Protein AF-A0A7X9ZFW7-F1 (afdb_monomer_lite)

Secondary structure (DSSP, 8-state):
--EEEETTTEEEE--SSHHHHHHHHHHHHHHHHHHHHHHHTT-TTTS----HHHHHHH---TTTHHHHHHHHHTTT-HHHHHHHTTS----

Sequence (91 aa):
ARAIAMRGNGAVVAAESLMHATVLTWYLEDAARIEWQLRAAGLADGGPVLSPKEAAARAVGTGRIYERMWEFLTAGDPEGALADLSQPRAQ

Structure (mmCIF, N/CA/C/O backbone):
data_AF-A0A7X9ZFW7-F1
#
_entry.id   AF-A0A7X9ZFW7-F1
#
loop_
_atom_site.group_PDB
_atom_site.id
_atom_site.type_symbol
_atom_site.label_atom_id
_atom_site.label_alt_id
_atom_site.label_comp_id
_atom_site.label_asym_id
_atom_site.label_entity_id
_atom_site.label_seq_id
_atom_site.pdbx_PDB_ins_code
_atom_site.Cartn_x
_atom_site.Cartn_y
_atom_site.Cartn_z
_atom_site.occupancy
_atom_site.B_iso_or_equiv
_atom_site.auth_seq_id
_atom_site.auth_comp_id
_atom_site.auth_asym_id
_atom_site.auth_atom_id
_atom_site.pdbx_PDB_model_num
ATOM 1 N N . ALA A 1 1 ? 2.813 14.957 0.753 1.00 71.50 1 ALA A N 1
ATOM 2 C CA . ALA A 1 1 ? 1.977 13.747 0.912 1.00 71.50 1 ALA A CA 1
ATOM 3 C C . ALA A 1 1 ? 2.186 12.852 -0.308 1.00 71.50 1 ALA A C 1
ATOM 5 O O . ALA A 1 1 ? 2.403 13.407 -1.376 1.00 71.50 1 ALA A O 1
ATOM 6 N N . ARG A 1 2 ? 2.180 11.518 -0.156 1.00 87.62 2 ARG A N 1
ATOM 7 C CA . ARG A 1 2 ? 2.409 10.561 -1.266 1.00 87.62 2 ARG A CA 1
ATOM 8 C C . ARG A 1 2 ? 1.120 10.020 -1.901 1.00 87.62 2 ARG A C 1
ATOM 10 O O . ARG A 1 2 ? 1.175 9.429 -2.970 1.00 87.62 2 ARG A O 1
ATOM 17 N N . ALA A 1 3 ? -0.028 10.223 -1.256 1.00 95.19 3 ALA A N 1
ATOM 18 C CA . ALA A 1 3 ? -1.319 9.763 -1.748 1.00 95.19 3 ALA A CA 1
ATOM 19 C C . ALA A 1 3 ? -2.453 10.715 -1.346 1.00 95.19 3 ALA A C 1
ATOM 21 O O . ALA A 1 3 ? -2.341 11.427 -0.343 1.00 95.19 3 ALA A O 1
ATOM 22 N N . ILE A 1 4 ? -3.540 10.700 -2.117 1.00 96.44 4 ILE A N 1
ATOM 23 C CA . ILE A 1 4 ? -4.797 11.403 -1.842 1.00 96.44 4 ILE A CA 1
ATOM 24 C C . ILE A 1 4 ? -5.950 10.417 -2.042 1.00 96.44 4 ILE A C 1
ATOM 26 O O . ILE A 1 4 ? -6.092 9.849 -3.122 1.00 96.44 4 ILE A O 1
ATOM 30 N N . ALA A 1 5 ? -6.794 10.248 -1.021 1.00 94.75 5 ALA A N 1
ATOM 31 C CA . ALA A 1 5 ? -8.053 9.518 -1.145 1.00 94.75 5 ALA A CA 1
ATOM 32 C C . ALA A 1 5 ? -9.138 10.434 -1.737 1.00 94.75 5 ALA A C 1
ATOM 34 O O . ALA A 1 5 ? -9.440 11.504 -1.209 1.00 94.75 5 ALA A O 1
ATOM 35 N N . MET A 1 6 ? -9.729 10.005 -2.844 1.00 95.69 6 MET A N 1
ATOM 36 C CA . MET A 1 6 ? -10.790 10.684 -3.573 1.00 95.69 6 MET A CA 1
ATOM 37 C C . MET A 1 6 ? -12.142 10.088 -3.186 1.00 95.69 6 MET A C 1
ATOM 39 O O . MET A 1 6 ? -12.465 8.954 -3.547 1.00 95.69 6 MET A O 1
ATOM 43 N N . ARG A 1 7 ? -12.960 10.872 -2.476 1.00 95.00 7 ARG A N 1
ATOM 44 C CA . ARG A 1 7 ? -14.299 10.454 -2.042 1.00 95.00 7 ARG A CA 1
ATOM 45 C C . ARG A 1 7 ? -15.128 9.936 -3.223 1.00 95.00 7 ARG A C 1
ATOM 47 O O . ARG A 1 7 ? -15.345 10.671 -4.181 1.00 95.00 7 ARG A O 1
ATOM 54 N N . GLY A 1 8 ? -15.624 8.706 -3.100 1.00 93.12 8 GLY A N 1
ATOM 55 C CA . GLY A 1 8 ? -16.477 8.061 -4.103 1.00 93.12 8 GLY A CA 1
ATOM 56 C C . GLY A 1 8 ? -15.745 7.517 -5.332 1.00 93.12 8 GLY A C 1
ATOM 57 O O . GLY A 1 8 ? -16.414 6.988 -6.209 1.00 93.12 8 GLY A O 1
ATOM 58 N N . ASN A 1 9 ? -14.411 7.625 -5.394 1.00 93.69 9 ASN A N 1
ATOM 59 C CA . ASN A 1 9 ? -13.618 7.147 -6.528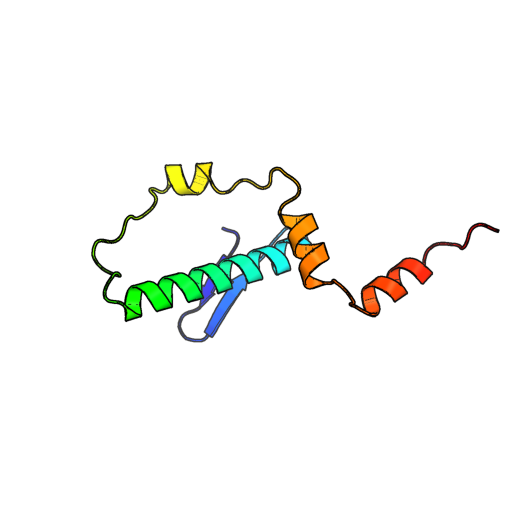 1.00 93.69 9 ASN A CA 1
ATOM 60 C C . ASN A 1 9 ? -12.580 6.103 -6.097 1.00 93.69 9 ASN A C 1
ATOM 62 O O . ASN A 1 9 ? -12.701 4.935 -6.437 1.00 93.69 9 ASN A O 1
ATOM 66 N N . GLY A 1 10 ? -11.555 6.511 -5.349 1.00 94.12 10 GLY A N 1
ATOM 67 C CA . GLY A 1 10 ? -10.397 5.664 -5.060 1.00 94.12 10 GLY A CA 1
ATOM 68 C C . GLY A 1 10 ? -9.250 6.483 -4.489 1.00 94.12 10 GLY A C 1
ATOM 69 O O . GLY A 1 10 ? -9.491 7.479 -3.812 1.00 94.12 10 GLY A O 1
ATOM 70 N N . ALA A 1 11 ? -8.008 6.107 -4.774 1.00 96.94 11 ALA A N 1
ATOM 71 C CA . ALA A 1 11 ? -6.835 6.866 -4.357 1.00 96.94 11 ALA A CA 1
ATOM 72 C C . ALA A 1 11 ? -5.932 7.213 -5.544 1.00 96.94 11 ALA A C 1
ATOM 74 O O . ALA A 1 11 ? -5.796 6.437 -6.485 1.00 96.94 11 ALA A O 1
ATOM 75 N N . VAL A 1 12 ? -5.291 8.378 -5.471 1.00 97.19 12 VAL A N 1
ATOM 76 C CA . VAL A 1 12 ? -4.194 8.768 -6.362 1.00 97.19 12 VAL A CA 1
ATOM 77 C C . VAL A 1 12 ? -2.906 8.706 -5.564 1.00 97.19 12 VAL A C 1
ATOM 79 O O . VAL A 1 12 ? -2.805 9.352 -4.520 1.00 97.19 12 VAL A O 1
ATOM 82 N N . VAL A 1 13 ? -1.927 7.950 -6.057 1.00 97.94 13 VAL A N 1
ATOM 83 C CA . VAL A 1 13 ? -0.612 7.775 -5.431 1.00 97.94 13 VAL A CA 1
ATOM 84 C C . VAL A 1 13 ? 0.462 8.297 -6.375 1.00 97.94 13 VAL A C 1
ATOM 86 O O . VAL A 1 13 ? 0.446 8.006 -7.568 1.00 97.94 13 VAL A O 1
ATOM 89 N N . ALA A 1 14 ? 1.390 9.082 -5.837 1.00 97.06 14 ALA A N 1
ATOM 90 C CA . ALA A 1 14 ? 2.498 9.661 -6.581 1.00 97.06 14 ALA A CA 1
ATOM 91 C C . ALA A 1 14 ? 3.818 9.438 -5.836 1.00 97.06 14 ALA A C 1
ATOM 93 O O . ALA A 1 14 ? 3.887 9.543 -4.607 1.00 97.06 14 ALA A O 1
ATOM 94 N N . ALA A 1 15 ? 4.868 9.153 -6.601 1.00 96.00 15 ALA A N 1
ATOM 95 C CA . ALA A 1 15 ? 6.218 8.939 -6.102 1.00 96.00 15 ALA A CA 1
ATOM 96 C C . ALA A 1 15 ? 7.260 9.309 -7.166 1.00 96.00 15 ALA A C 1
ATOM 98 O O . ALA A 1 15 ? 6.927 9.575 -8.319 1.00 96.00 15 ALA A O 1
ATOM 99 N N . GLU A 1 16 ? 8.526 9.299 -6.768 1.00 94.94 16 GLU A N 1
ATOM 100 C CA . GLU A 1 16 ? 9.694 9.582 -7.603 1.00 94.94 16 GLU A CA 1
ATOM 101 C C . GLU A 1 16 ? 9.916 8.578 -8.745 1.00 94.94 16 GLU A C 1
ATOM 103 O O . GLU A 1 16 ? 10.630 8.882 -9.698 1.00 94.94 16 GLU A O 1
ATOM 108 N N . SER A 1 17 ? 9.320 7.386 -8.669 1.00 95.50 17 SER A N 1
ATOM 109 C CA . SER A 1 17 ? 9.408 6.372 -9.717 1.00 95.50 17 SER A CA 1
ATOM 110 C C . SER A 1 17 ? 8.152 5.508 -9.784 1.00 95.50 17 SER A C 1
ATOM 112 O O . SER A 1 17 ? 7.401 5.404 -8.810 1.00 95.50 17 SER A O 1
ATOM 114 N N . LEU A 1 18 ? 7.955 4.845 -10.930 1.00 93.75 18 LEU A N 1
ATOM 115 C CA . LEU A 1 18 ? 6.861 3.892 -11.131 1.00 93.75 18 LEU A CA 1
ATOM 116 C C . LEU A 1 18 ? 6.879 2.791 -10.065 1.00 93.75 18 LEU A C 1
ATOM 118 O O . LEU A 1 18 ? 5.849 2.517 -9.463 1.00 93.75 18 LEU A O 1
ATOM 122 N N . MET A 1 19 ? 8.058 2.233 -9.774 1.00 94.94 19 MET A N 1
ATOM 123 C CA . MET A 1 19 ? 8.232 1.217 -8.735 1.00 94.94 19 MET A CA 1
ATOM 124 C C . MET A 1 19 ? 7.669 1.677 -7.388 1.00 94.94 19 MET A C 1
ATOM 126 O O . MET A 1 19 ? 6.840 0.990 -6.792 1.00 94.94 19 MET A O 1
ATOM 130 N N . HIS A 1 20 ? 8.074 2.861 -6.918 1.00 96.00 20 HIS A N 1
ATOM 131 C CA . HIS A 1 20 ? 7.586 3.386 -5.646 1.00 96.00 20 HIS A CA 1
ATOM 132 C C . HIS A 1 20 ? 6.086 3.676 -5.690 1.00 96.00 20 HIS A C 1
ATOM 134 O O . HIS A 1 20 ? 5.388 3.355 -4.731 1.00 96.00 20 HIS A O 1
ATOM 140 N N . ALA A 1 21 ? 5.574 4.245 -6.784 1.00 97.06 21 ALA A N 1
ATOM 141 C CA . ALA A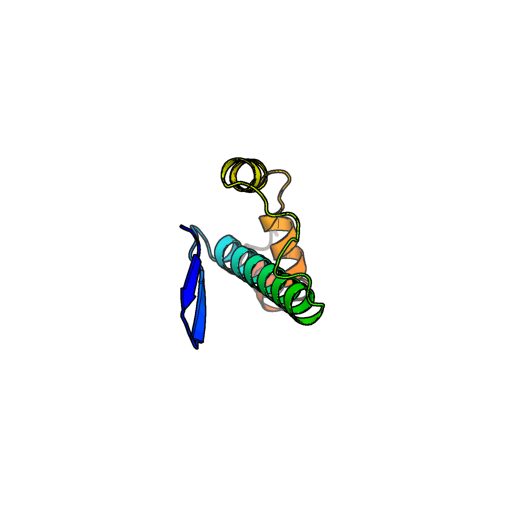 1 21 ? 4.151 4.542 -6.923 1.00 97.06 21 ALA A CA 1
ATOM 142 C C . ALA A 1 21 ? 3.302 3.261 -6.877 1.00 97.06 21 ALA A C 1
ATOM 144 O O . ALA A 1 21 ? 2.333 3.200 -6.121 1.00 97.06 21 ALA A O 1
ATOM 145 N N . THR A 1 22 ? 3.701 2.216 -7.605 1.00 96.50 22 THR A N 1
ATOM 146 C CA . THR A 1 22 ? 3.024 0.912 -7.618 1.00 96.50 22 THR A CA 1
ATOM 147 C C . THR A 1 22 ? 3.047 0.259 -6.240 1.00 96.50 22 THR A C 1
ATOM 149 O O . THR A 1 22 ? 2.002 -0.130 -5.722 1.00 96.50 22 THR A O 1
ATOM 152 N N . VAL A 1 23 ? 4.215 0.199 -5.597 1.00 96.94 23 VAL A N 1
ATOM 153 C CA . VAL A 1 23 ? 4.351 -0.431 -4.277 1.00 96.94 23 VAL A CA 1
ATOM 154 C C . VAL A 1 23 ? 3.564 0.327 -3.204 1.00 96.94 23 VAL A C 1
ATOM 156 O O . VAL A 1 23 ? 2.864 -0.286 -2.401 1.00 96.94 23 VAL A O 1
ATOM 159 N N . LEU A 1 24 ? 3.626 1.661 -3.192 1.00 96.81 24 LEU A N 1
ATOM 160 C CA . LEU A 1 24 ? 2.847 2.473 -2.253 1.00 96.81 24 LEU A CA 1
ATOM 161 C C . LEU A 1 24 ? 1.340 2.343 -2.490 1.00 96.81 24 LEU A C 1
ATOM 163 O O . LEU A 1 24 ? 0.581 2.370 -1.525 1.00 96.81 24 LEU A O 1
ATOM 167 N N . THR A 1 25 ? 0.913 2.178 -3.745 1.00 97.56 25 THR A N 1
ATOM 168 C CA . THR A 1 25 ? -0.491 1.898 -4.079 1.00 97.56 25 THR A CA 1
ATOM 169 C C . THR A 1 25 ? -0.931 0.569 -3.482 1.00 97.56 25 THR A C 1
ATOM 171 O O . THR A 1 25 ? -1.976 0.516 -2.839 1.00 97.56 25 THR A O 1
ATOM 174 N N . TRP A 1 26 ? -0.111 -0.477 -3.612 1.00 97.44 26 TRP A N 1
ATOM 175 C CA . TRP A 1 26 ? -0.398 -1.780 -3.013 1.00 97.44 26 TRP A CA 1
ATOM 176 C C . TRP A 1 26 ? -0.516 -1.692 -1.484 1.00 97.44 26 TRP A C 1
ATOM 178 O O . TRP A 1 26 ? -1.498 -2.167 -0.918 1.00 97.44 26 TRP A O 1
ATOM 188 N N . TYR A 1 27 ? 0.426 -1.019 -0.810 1.00 95.88 27 TYR A N 1
ATOM 189 C CA . TYR A 1 27 ? 0.368 -0.848 0.649 1.00 95.88 27 TYR A CA 1
ATOM 190 C C . TYR A 1 27 ? -0.848 -0.045 1.111 1.00 95.88 27 TYR A C 1
ATOM 192 O O . TYR A 1 27 ? -1.441 -0.371 2.137 1.00 95.88 27 TYR A O 1
ATOM 200 N N . LEU A 1 28 ? -1.218 1.007 0.378 1.00 96.25 28 LEU A N 1
ATOM 201 C CA . LEU A 1 28 ? -2.400 1.801 0.699 1.00 96.25 28 LEU A CA 1
ATOM 202 C C . LEU A 1 28 ? -3.683 0.972 0.574 1.00 96.25 28 LEU A C 1
ATOM 204 O O . LEU A 1 28 ? -4.548 1.067 1.441 1.00 96.25 28 LEU A O 1
ATOM 208 N N . GLU A 1 29 ? -3.797 0.164 -0.479 1.00 96.94 29 GLU A N 1
ATOM 209 C CA . GLU A 1 29 ? -4.955 -0.703 -0.709 1.00 96.94 29 GLU A CA 1
ATOM 210 C C . GLU A 1 29 ? -5.075 -1.790 0.367 1.00 96.94 29 GLU A C 1
ATOM 212 O O . GLU A 1 29 ? -6.161 -2.018 0.901 1.00 96.94 29 GLU A O 1
ATOM 217 N N . ASP A 1 30 ? -3.967 -2.433 0.743 1.00 97.06 30 ASP A N 1
ATOM 218 C CA . ASP A 1 30 ? -3.970 -3.428 1.821 1.00 97.06 30 ASP A CA 1
ATOM 219 C C . ASP A 1 30 ? -4.337 -2.796 3.174 1.00 97.06 30 ASP A C 1
ATOM 221 O O . ASP A 1 30 ? -5.192 -3.308 3.898 1.00 97.06 30 ASP A O 1
ATOM 225 N N . ALA A 1 31 ? -3.799 -1.608 3.475 1.00 94.31 31 ALA A N 1
ATOM 226 C CA . ALA A 1 31 ? -4.183 -0.852 4.665 1.00 94.31 31 ALA A CA 1
ATOM 227 C C . ALA A 1 31 ? -5.681 -0.492 4.669 1.00 94.31 31 ALA A C 1
ATOM 229 O O . ALA A 1 31 ? -6.341 -0.630 5.700 1.00 94.31 31 ALA A O 1
ATOM 230 N N . ALA A 1 32 ? -6.240 -0.076 3.527 1.00 95.06 32 ALA A N 1
ATOM 231 C CA . ALA A 1 32 ? -7.666 0.218 3.391 1.00 95.06 32 ALA A CA 1
ATOM 232 C C . ALA A 1 32 ? -8.537 -1.036 3.579 1.00 95.06 32 ALA A C 1
ATOM 234 O O . ALA A 1 32 ? -9.577 -0.971 4.239 1.00 95.06 32 ALA A O 1
ATOM 235 N N . ARG A 1 33 ? -8.098 -2.188 3.057 1.00 96.12 33 ARG A N 1
ATOM 236 C CA . ARG A 1 33 ? -8.759 -3.487 3.248 1.00 96.12 33 ARG A CA 1
ATOM 237 C C . ARG A 1 33 ? -8.791 -3.892 4.720 1.00 96.12 33 ARG A C 1
ATOM 239 O O . ARG A 1 33 ? -9.844 -4.299 5.209 1.00 96.12 33 ARG A O 1
ATOM 246 N N . ILE A 1 34 ? -7.667 -3.771 5.424 1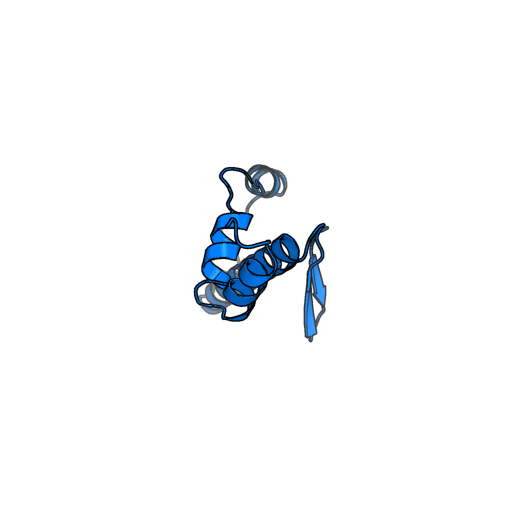.00 94.31 34 ILE A N 1
ATOM 247 C CA . ILE A 1 34 ? -7.574 -4.077 6.859 1.00 94.31 34 ILE A CA 1
ATOM 248 C C . ILE A 1 34 ? -8.490 -3.144 7.656 1.00 94.31 34 ILE A C 1
ATOM 250 O O . ILE A 1 34 ? -9.305 -3.611 8.449 1.00 94.31 34 ILE A O 1
ATOM 254 N N . GLU A 1 35 ? -8.416 -1.837 7.405 1.00 92.81 35 GLU A N 1
ATOM 255 C CA . GLU A 1 35 ? -9.260 -0.839 8.070 1.00 92.81 35 GLU A CA 1
ATOM 256 C C . GLU A 1 35 ? -10.753 -1.130 7.857 1.00 92.81 35 GLU A C 1
ATOM 258 O O . GLU A 1 35 ? -11.545 -1.077 8.800 1.00 92.81 35 GLU A O 1
ATOM 263 N N . TRP A 1 36 ? -11.150 -1.507 6.638 1.00 93.81 36 TRP A N 1
ATOM 264 C CA . TRP A 1 36 ? -12.520 -1.929 6.351 1.00 93.81 36 TRP A CA 1
ATOM 265 C C . TRP A 1 36 ? -12.939 -3.123 7.214 1.00 93.81 36 TRP A C 1
ATOM 267 O O . TRP A 1 36 ? -14.023 -3.115 7.798 1.00 93.81 36 TRP A O 1
ATOM 277 N N . GLN A 1 37 ? -12.100 -4.158 7.305 1.00 94.81 37 GLN A N 1
ATOM 278 C CA . GLN A 1 37 ? -12.399 -5.360 8.089 1.00 94.81 37 GLN A CA 1
ATOM 279 C C . GLN A 1 37 ? -12.533 -5.049 9.583 1.00 94.81 37 GLN A C 1
ATOM 281 O O . GLN A 1 37 ? -13.462 -5.538 10.224 1.00 94.81 37 GLN A O 1
ATOM 286 N N . LEU A 1 38 ? -11.666 -4.193 10.126 1.00 92.88 38 LEU A N 1
ATOM 287 C CA . LEU A 1 38 ? -11.749 -3.743 11.517 1.00 92.88 38 LEU A CA 1
ATOM 288 C C . LEU A 1 38 ? -13.056 -2.990 11.786 1.00 92.88 38 LEU A C 1
ATOM 290 O O . LEU A 1 38 ? -13.733 -3.254 12.781 1.00 92.88 38 LEU A O 1
ATOM 294 N N . ARG A 1 39 ? -13.461 -2.104 10.871 1.00 93.00 39 ARG A N 1
ATOM 29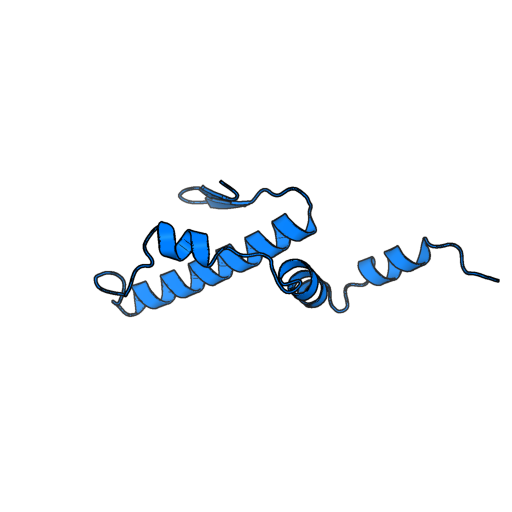5 C CA . ARG A 1 39 ? -14.745 -1.395 10.965 1.00 93.00 39 ARG A CA 1
ATOM 296 C C . ARG A 1 39 ? -15.929 -2.348 10.916 1.00 93.00 39 ARG A C 1
ATOM 298 O O . ARG A 1 39 ? -16.828 -2.234 11.744 1.00 93.00 39 ARG A O 1
ATOM 305 N N . ALA A 1 40 ? -15.914 -3.306 9.992 1.00 94.62 40 ALA A N 1
ATOM 306 C CA . ALA A 1 40 ? -16.957 -4.321 9.876 1.00 94.62 40 ALA A CA 1
ATOM 307 C C . ALA A 1 40 ? -17.056 -5.209 11.131 1.00 94.62 40 ALA A C 1
ATOM 309 O O . ALA A 1 40 ? -18.146 -5.651 11.483 1.00 94.62 40 ALA A O 1
ATOM 310 N N . ALA A 1 41 ? -15.941 -5.423 11.834 1.00 93.75 41 ALA A N 1
ATOM 311 C CA . ALA A 1 41 ? -15.892 -6.128 13.112 1.00 93.75 41 ALA A CA 1
ATOM 312 C C . ALA A 1 41 ? -16.328 -5.272 14.322 1.00 93.75 41 ALA A C 1
ATOM 314 O O . ALA A 1 41 ? -16.283 -5.753 15.452 1.00 93.75 41 ALA A O 1
ATOM 315 N N . GLY A 1 42 ? -16.727 -4.011 14.117 1.00 92.94 42 GLY A N 1
ATOM 316 C CA . GLY A 1 42 ? -17.107 -3.097 15.198 1.00 92.94 42 GLY A CA 1
ATOM 317 C C . GLY A 1 42 ? -15.924 -2.554 16.006 1.00 92.94 42 GLY A C 1
ATOM 318 O O . GLY A 1 42 ? -16.123 -2.036 17.098 1.00 92.94 42 GLY A O 1
ATOM 319 N N . LEU A 1 43 ? -14.696 -2.653 15.484 1.00 91.12 43 LEU A N 1
ATOM 320 C CA . LEU A 1 43 ? -13.464 -2.204 16.151 1.00 91.12 43 LEU A CA 1
ATOM 321 C C . LEU A 1 43 ? -13.014 -0.801 15.711 1.00 91.12 43 LEU A C 1
ATOM 323 O O . LEU A 1 43 ? -11.901 -0.381 16.019 1.00 91.12 43 LEU A O 1
ATOM 327 N N . ALA A 1 44 ? -13.872 -0.080 14.983 1.00 85.19 44 ALA A N 1
ATOM 328 C CA . ALA A 1 44 ? -13.586 1.265 14.487 1.00 85.19 44 ALA A CA 1
ATOM 329 C C . ALA A 1 44 ? -13.349 2.269 15.626 1.00 85.19 44 ALA A C 1
ATOM 331 O O . ALA A 1 44 ? -12.436 3.091 15.562 1.00 85.19 44 ALA A O 1
ATOM 332 N N . ASP A 1 45 ? -14.175 2.180 16.669 1.00 81.69 45 ASP A N 1
ATOM 333 C CA . ASP A 1 45 ? -14.226 3.140 17.763 1.00 81.69 45 ASP A CA 1
ATOM 334 C C . ASP A 1 45 ? -13.572 2.517 19.005 1.00 81.69 45 ASP A C 1
ATOM 336 O O . ASP A 1 45 ? -14.203 1.781 19.760 1.00 81.69 45 ASP A O 1
ATOM 340 N N . GLY A 1 46 ? -12.275 2.777 19.198 1.00 80.25 46 GLY A N 1
ATOM 341 C CA . GLY A 1 46 ? -11.514 2.320 20.373 1.00 80.25 46 GLY A CA 1
ATOM 342 C C . GLY A 1 46 ? -10.324 1.404 20.078 1.00 80.25 46 GLY A C 1
ATOM 343 O O . GLY A 1 46 ? -9.612 1.019 21.007 1.00 80.25 46 GLY A O 1
ATOM 344 N N . GLY A 1 47 ? -10.072 1.077 18.808 1.00 81.38 47 GLY A N 1
ATOM 345 C CA . GLY A 1 47 ? -8.839 0.408 18.397 1.00 81.38 47 GLY A CA 1
ATOM 346 C C . GLY A 1 47 ? -7.587 1.270 18.647 1.00 81.38 47 GLY A C 1
ATOM 347 O O . GLY A 1 47 ? -7.673 2.501 18.686 1.00 81.38 47 GLY A O 1
ATOM 348 N N . PRO A 1 48 ? -6.401 0.656 18.815 1.00 85.12 48 PRO A N 1
ATOM 349 C CA . PRO A 1 48 ? -5.154 1.397 18.965 1.00 85.12 48 PRO A CA 1
ATOM 350 C C . PRO A 1 48 ? -4.826 2.165 17.677 1.00 85.12 48 PRO A C 1
ATOM 352 O O . PRO A 1 48 ? -4.634 1.569 16.619 1.00 85.12 48 PRO A O 1
ATOM 355 N N . VAL A 1 49 ? -4.722 3.491 17.775 1.00 89.19 49 VAL A N 1
ATOM 356 C CA . VAL A 1 49 ? -4.325 4.370 16.666 1.00 89.19 49 VAL A CA 1
ATOM 357 C C . VAL A 1 49 ? -2.884 4.818 16.875 1.00 89.19 49 VAL A C 1
ATOM 359 O O . VAL A 1 49 ? -2.531 5.313 17.945 1.00 89.19 49 VAL A O 1
ATOM 362 N N . LEU A 1 50 ? -2.049 4.674 15.844 1.00 91.19 50 LEU A N 1
ATOM 363 C CA . LEU A 1 50 ? -0.692 5.216 15.871 1.00 91.19 50 LEU A CA 1
ATOM 364 C C . LEU A 1 50 ? -0.746 6.744 15.917 1.00 91.19 50 LEU A C 1
ATOM 3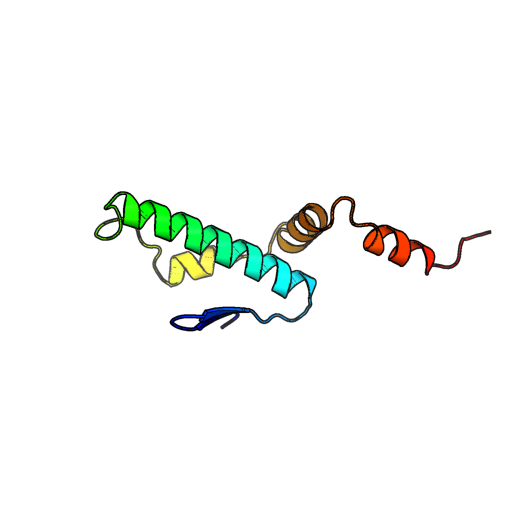66 O O . LEU A 1 50 ? -1.390 7.379 15.079 1.00 91.19 50 LEU A O 1
ATOM 370 N N . SER A 1 51 ? -0.010 7.351 16.845 1.00 95.00 51 SER A N 1
ATOM 371 C CA . SER A 1 51 ? 0.197 8.797 16.819 1.00 95.00 51 SER A CA 1
ATOM 372 C C . SER A 1 51 ? 0.939 9.223 15.539 1.00 95.00 51 SER A C 1
ATOM 374 O O . SER A 1 51 ? 1.686 8.432 14.953 1.00 95.00 51 SER A O 1
ATOM 376 N N . PRO A 1 52 ? 0.836 10.494 15.112 1.00 93.62 52 PRO A N 1
ATOM 377 C CA . PRO A 1 52 ? 1.568 10.976 13.939 1.00 93.62 52 PRO A CA 1
ATOM 378 C C . PRO A 1 52 ? 3.085 10.739 14.022 1.00 93.62 52 PRO A C 1
ATOM 380 O O . PRO A 1 52 ? 3.722 10.406 13.024 1.00 93.62 52 PRO A O 1
ATOM 383 N N . LYS A 1 53 ? 3.666 10.851 15.225 1.00 95.94 53 LYS A N 1
ATOM 384 C CA . LYS A 1 53 ? 5.092 10.589 15.470 1.00 95.94 53 LYS A CA 1
ATOM 385 C C . LYS A 1 53 ? 5.437 9.111 15.290 1.00 95.94 53 LYS A C 1
ATOM 387 O O . LYS A 1 53 ? 6.453 8.780 14.688 1.00 95.94 53 LYS A O 1
ATOM 392 N N . GLU A 1 54 ? 4.592 8.228 15.805 1.00 96.12 54 GLU A N 1
ATOM 393 C CA . GLU A 1 54 ? 4.738 6.779 15.678 1.00 96.12 54 GLU A CA 1
ATOM 394 C C . GLU A 1 54 ? 4.584 6.286 14.244 1.00 96.12 54 GLU A C 1
ATOM 396 O O . GLU A 1 54 ? 5.324 5.392 13.831 1.00 96.12 54 GLU A O 1
ATOM 401 N N . ALA A 1 55 ? 3.644 6.864 13.497 1.00 93.19 55 ALA A N 1
ATOM 402 C CA . ALA A 1 55 ? 3.474 6.601 12.077 1.00 93.19 55 ALA A CA 1
ATOM 403 C C . ALA A 1 55 ? 4.706 7.068 11.288 1.00 93.19 55 ALA A C 1
ATOM 405 O O . ALA A 1 55 ? 5.261 6.295 10.511 1.00 93.19 55 ALA A O 1
ATOM 406 N N . ALA A 1 56 ? 5.201 8.285 11.543 1.00 91.69 56 ALA A N 1
ATOM 407 C CA . ALA A 1 56 ? 6.397 8.809 10.884 1.00 91.69 56 ALA A CA 1
ATOM 408 C C . ALA A 1 56 ? 7.652 7.969 11.179 1.00 91.69 56 ALA A C 1
ATOM 410 O O . ALA A 1 56 ? 8.426 7.685 10.270 1.00 91.69 56 ALA A O 1
ATOM 411 N N . ALA A 1 57 ? 7.831 7.520 12.425 1.00 93.94 57 ALA A N 1
ATOM 412 C CA . ALA A 1 57 ? 8.955 6.667 12.814 1.00 93.94 57 ALA A CA 1
ATOM 413 C C . ALA A 1 57 ? 8.915 5.273 12.160 1.00 93.94 57 ALA A C 1
ATOM 415 O O . ALA A 1 57 ? 9.962 4.660 11.967 1.00 93.94 57 ALA A O 1
ATOM 416 N N . ARG A 1 58 ? 7.720 4.768 11.827 1.00 91.25 58 ARG A N 1
ATOM 417 C CA . ARG A 1 58 ? 7.522 3.470 11.160 1.00 91.25 58 ARG A CA 1
ATOM 418 C C . ARG A 1 58 ? 7.510 3.559 9.635 1.00 91.25 58 ARG A C 1
ATOM 420 O O . ARG A 1 58 ? 7.704 2.542 8.981 1.00 91.25 58 ARG A O 1
ATOM 427 N N . ALA A 1 59 ? 7.320 4.747 9.064 1.00 89.19 59 ALA A N 1
ATOM 428 C CA . ALA A 1 59 ? 7.318 4.989 7.622 1.00 89.19 59 ALA A CA 1
ATOM 429 C C . ALA A 1 59 ? 8.742 4.983 7.023 1.00 89.19 59 ALA A C 1
ATOM 431 O O . ALA A 1 59 ? 9.164 5.937 6.367 1.00 89.19 59 ALA A O 1
ATOM 432 N N . VAL A 1 60 ? 9.502 3.914 7.270 1.00 88.31 60 VAL A N 1
ATOM 433 C CA . VAL A 1 60 ? 10.886 3.750 6.809 1.00 88.31 60 VAL A CA 1
ATOM 434 C C . VAL A 1 60 ? 10.959 2.867 5.565 1.00 88.31 60 VAL A C 1
ATOM 436 O O . VAL A 1 60 ? 10.241 1.882 5.435 1.00 88.31 60 VAL A O 1
ATOM 439 N N . GLY A 1 61 ? 11.854 3.224 4.643 1.00 85.19 61 GLY A N 1
ATOM 440 C CA . GLY A 1 61 ? 12.146 2.453 3.426 1.00 85.19 61 GLY A CA 1
ATOM 441 C C . GLY A 1 61 ? 13.363 1.533 3.539 1.00 85.19 61 GLY A C 1
ATOM 442 O O . GLY A 1 61 ? 13.870 1.061 2.525 1.00 85.19 61 GLY A O 1
ATOM 443 N N . THR A 1 62 ? 13.901 1.337 4.744 1.00 87.88 62 THR A N 1
ATOM 444 C CA . THR A 1 62 ? 15.122 0.552 4.956 1.00 87.88 62 THR A CA 1
ATOM 445 C C . THR A 1 62 ? 14.895 -0.932 4.648 1.00 87.88 62 THR A C 1
ATOM 447 O O . THR A 1 62 ? 13.776 -1.440 4.694 1.00 87.88 62 THR A O 1
ATOM 450 N N . GLY A 1 63 ? 15.966 -1.656 4.308 1.00 89.94 63 GLY A N 1
ATOM 451 C CA . GLY A 1 63 ? 15.881 -3.102 4.063 1.00 89.94 63 GLY A CA 1
ATOM 452 C C . GLY A 1 63 ? 15.220 -3.488 2.734 1.00 89.94 63 GLY A C 1
ATOM 453 O O . GLY A 1 63 ? 14.559 -4.529 2.660 1.00 89.94 63 GLY A O 1
ATOM 454 N N . ARG A 1 64 ? 15.389 -2.657 1.696 1.00 94.31 64 ARG A N 1
ATOM 455 C CA . ARG A 1 64 ? 14.937 -2.920 0.318 1.00 94.31 64 ARG A CA 1
ATOM 456 C C . ARG A 1 64 ? 13.448 -3.281 0.214 1.00 94.31 64 ARG A C 1
ATOM 458 O O . ARG A 1 64 ? 13.068 -4.214 -0.492 1.00 94.31 64 ARG A O 1
ATOM 465 N N . ILE A 1 65 ? 12.599 -2.659 1.034 1.00 94.62 65 ILE A N 1
ATOM 466 C CA . ILE A 1 65 ? 11.183 -3.043 1.124 1.00 94.62 65 ILE A CA 1
ATOM 467 C C . ILE A 1 65 ? 10.421 -2.744 -0.176 1.00 94.62 65 ILE A C 1
ATOM 469 O O . ILE A 1 65 ? 9.510 -3.488 -0.532 1.00 94.62 65 ILE A O 1
ATOM 473 N N . TYR A 1 66 ? 10.809 -1.692 -0.901 1.00 95.62 66 TYR A N 1
ATOM 474 C CA . TYR A 1 66 ? 10.181 -1.332 -2.170 1.00 95.62 66 TYR A CA 1
ATOM 475 C C . TYR A 1 66 ? 10.619 -2.271 -3.291 1.00 95.62 66 TYR A C 1
ATOM 477 O O . TYR A 1 66 ? 9.782 -2.782 -4.024 1.00 95.62 66 TYR A O 1
ATOM 485 N N . GLU A 1 67 ? 11.912 -2.565 -3.369 1.00 95.12 67 GLU A N 1
ATOM 486 C CA . GLU A 1 67 ? 12.503 -3.443 -4.373 1.00 95.12 67 GLU A CA 1
ATOM 487 C C . GLU A 1 67 ? 11.983 -4.869 -4.225 1.00 95.12 67 GLU A C 1
ATOM 489 O O . GLU A 1 67 ? 11.558 -5.466 -5.203 1.00 95.12 67 GLU A O 1
ATOM 494 N N . ARG A 1 68 ? 11.927 -5.398 -2.997 1.00 95.94 68 ARG A N 1
ATOM 495 C CA . ARG A 1 68 ? 11.397 -6.748 -2.757 1.00 95.94 68 ARG A CA 1
ATOM 496 C C . ARG A 1 68 ? 9.914 -6.861 -3.087 1.00 95.94 68 ARG A C 1
ATOM 498 O O . ARG A 1 68 ? 9.486 -7.880 -3.614 1.00 95.94 68 ARG A O 1
ATOM 505 N N . MET A 1 69 ? 9.123 -5.836 -2.765 1.00 96.75 69 MET A N 1
ATOM 506 C CA . MET A 1 69 ? 7.706 -5.839 -3.125 1.00 96.75 69 MET A CA 1
ATOM 507 C C . MET A 1 69 ? 7.525 -5.729 -4.639 1.00 96.75 69 MET A C 1
ATOM 509 O O . MET A 1 69 ? 6.691 -6.424 -5.201 1.00 96.75 69 MET A O 1
ATOM 513 N N . TRP A 1 70 ? 8.329 -4.907 -5.312 1.00 95.62 70 TRP A N 1
ATOM 514 C CA . TRP A 1 70 ? 8.338 -4.844 -6.769 1.00 95.62 70 TRP A CA 1
ATOM 515 C C . TRP A 1 70 ? 8.677 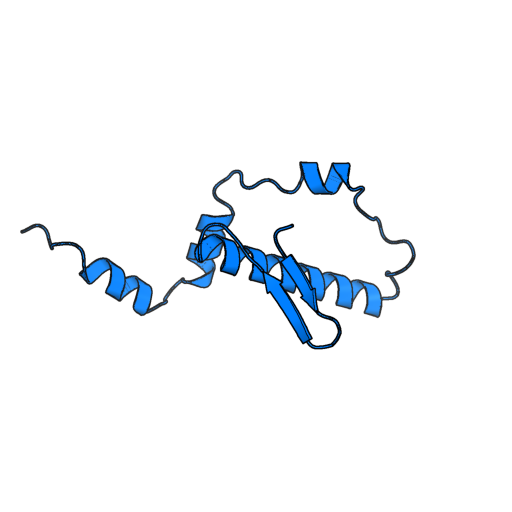-6.198 -7.394 1.00 95.62 70 TRP A C 1
ATOM 517 O O . TRP A 1 70 ? 7.891 -6.699 -8.185 1.00 95.62 70 TRP A O 1
ATOM 527 N N . GLU A 1 71 ? 9.779 -6.823 -6.967 1.00 94.94 71 GLU A N 1
ATOM 528 C CA . GLU A 1 71 ? 10.192 -8.164 -7.401 1.00 94.94 71 GLU A CA 1
ATOM 529 C C . GLU A 1 71 ? 9.073 -9.199 -7.197 1.00 94.94 71 GLU A C 1
ATOM 531 O O . GLU A 1 71 ? 8.856 -10.042 -8.062 1.00 94.94 71 GLU A O 1
ATOM 536 N N . PHE A 1 72 ? 8.337 -9.122 -6.082 1.00 95.50 72 PHE A N 1
ATOM 537 C CA . PHE A 1 72 ? 7.177 -9.977 -5.821 1.00 95.50 72 PHE A CA 1
ATOM 538 C C . PHE A 1 72 ? 6.010 -9.700 -6.780 1.00 95.50 72 PHE A C 1
ATOM 540 O O . PHE A 1 72 ? 5.436 -10.638 -7.327 1.00 95.50 72 PHE A O 1
ATOM 547 N N . LEU A 1 73 ? 5.656 -8.430 -6.994 1.00 95.06 73 LEU A N 1
ATOM 548 C CA . LEU A 1 73 ? 4.526 -8.034 -7.840 1.00 95.06 73 LEU A CA 1
ATOM 549 C C . LEU A 1 73 ? 4.776 -8.297 -9.328 1.00 95.06 73 LEU A C 1
ATOM 551 O O . LEU A 1 73 ? 3.825 -8.567 -10.055 1.00 95.06 73 LEU A O 1
ATOM 555 N N . THR A 1 74 ? 6.029 -8.229 -9.774 1.00 93.06 74 THR A N 1
ATOM 556 C CA . THR A 1 74 ? 6.420 -8.478 -11.170 1.00 93.06 74 THR A CA 1
ATOM 557 C C . THR A 1 74 ? 7.000 -9.878 -11.376 1.00 93.06 74 THR A C 1
ATOM 559 O O . THR A 1 74 ? 7.591 -10.162 -12.419 1.00 93.06 74 THR A O 1
ATOM 562 N N . ALA A 1 75 ? 6.890 -10.769 -10.388 1.00 93.75 75 ALA A N 1
ATOM 563 C CA . ALA A 1 75 ? 7.377 -12.135 -10.512 1.00 93.75 75 ALA A CA 1
ATOM 564 C C . ALA A 1 75 ? 6.634 -12.867 -11.643 1.00 93.75 75 ALA A C 1
ATOM 566 O O . ALA A 1 75 ? 5.421 -13.057 -11.586 1.00 93.75 75 ALA A O 1
ATOM 567 N N . GLY A 1 76 ? 7.377 -13.309 -12.662 1.00 90.88 76 GLY A N 1
ATOM 568 C CA . GLY A 1 76 ? 6.813 -14.008 -13.822 1.00 90.88 76 GLY A CA 1
ATOM 569 C C . GLY A 1 76 ? 6.203 -13.097 -14.891 1.00 90.88 76 GLY A C 1
ATOM 570 O O . GLY A 1 76 ? 5.600 -13.611 -15.829 1.00 90.88 76 GLY A O 1
ATOM 571 N N . ASP A 1 77 ? 6.374 -11.780 -14.771 1.00 89.69 77 ASP A N 1
ATOM 572 C CA . ASP A 1 77 ? 5.968 -10.806 -15.782 1.00 89.69 77 ASP A CA 1
ATOM 573 C C . ASP A 1 77 ? 6.822 -10.978 -17.068 1.00 89.69 77 ASP A C 1
ATOM 575 O O . ASP A 1 77 ? 8.053 -10.825 -17.009 1.00 89.69 77 ASP A O 1
ATOM 579 N N . PRO A 1 78 ? 6.220 -11.334 -18.225 1.00 86.88 78 PRO A N 1
ATOM 580 C CA . PRO A 1 78 ? 6.966 -11.535 -19.464 1.00 86.88 78 PRO A CA 1
ATOM 581 C C . PRO A 1 78 ? 7.660 -10.258 -19.957 1.00 86.88 78 PRO A C 1
ATOM 583 O O . PRO A 1 78 ? 8.725 -10.339 -20.576 1.00 86.88 78 PRO A O 1
ATOM 586 N N . GLU A 1 79 ? 7.131 -9.081 -19.643 1.00 83.06 79 GLU A N 1
ATOM 587 C CA . GLU A 1 79 ? 7.703 -7.784 -19.984 1.00 83.06 79 GLU A CA 1
ATOM 588 C C . GLU A 1 79 ? 9.022 -7.537 -19.237 1.00 83.06 79 GLU A C 1
ATOM 590 O O . GLU A 1 79 ? 9.937 -6.914 -19.783 1.00 83.06 79 GLU A O 1
ATOM 595 N N . GLY A 1 80 ? 9.178 -8.104 -18.036 1.00 73.75 80 GLY A N 1
ATOM 596 C CA . GLY A 1 80 ? 10.445 -8.104 -17.300 1.00 73.75 80 GLY A CA 1
ATOM 597 C C . GLY A 1 80 ? 11.538 -8.914 -18.003 1.00 73.75 80 GLY A C 1
ATOM 598 O O . GLY A 1 80 ? 12.683 -8.469 -18.088 1.00 73.75 80 GLY A O 1
ATOM 599 N N . ALA A 1 81 ? 11.185 -10.068 -18.577 1.00 67.50 81 ALA A N 1
ATOM 600 C CA . ALA A 1 81 ? 12.119 -10.887 -19.353 1.00 67.50 81 ALA A CA 1
ATOM 601 C C . ALA A 1 81 ? 12.512 -10.214 -20.681 1.00 67.50 81 ALA A C 1
ATOM 603 O O . ALA A 1 81 ? 13.654 -10.327 -21.123 1.00 67.50 81 ALA A O 1
ATOM 604 N N . LEU A 1 82 ? 11.585 -9.479 -21.305 1.00 59.81 82 LEU A N 1
ATOM 605 C CA . LEU A 1 82 ? 11.841 -8.717 -22.531 1.00 59.81 82 LEU A CA 1
ATOM 606 C C . LEU A 1 82 ? 12.758 -7.506 -22.297 1.00 59.81 82 LEU A C 1
ATOM 608 O O . LEU A 1 82 ? 13.547 -7.168 -23.180 1.00 59.81 82 LEU A O 1
ATOM 612 N N . ALA A 1 83 ? 12.700 -6.874 -21.120 1.00 60.25 83 ALA A N 1
ATOM 613 C CA . ALA A 1 83 ? 13.591 -5.770 -20.766 1.00 60.25 83 ALA A CA 1
ATOM 614 C C . ALA A 1 83 ? 15.069 -6.206 -20.698 1.00 60.25 83 ALA A C 1
ATOM 616 O O . ALA A 1 83 ? 15.950 -5.444 -21.094 1.00 60.25 83 ALA A O 1
ATOM 617 N N . ASP A 1 84 ? 15.351 -7.444 -20.285 1.00 56.53 84 ASP A N 1
ATOM 618 C CA . ASP A 1 84 ? 16.714 -7.996 -20.226 1.00 56.53 84 ASP A CA 1
ATOM 619 C C . ASP A 1 84 ? 17.299 -8.297 -21.624 1.00 56.53 84 ASP A C 1
ATOM 621 O O . ASP A 1 84 ? 18.500 -8.181 -21.860 1.00 56.53 84 ASP A O 1
ATOM 625 N N . LEU A 1 85 ? 16.444 -8.555 -22.623 1.00 53.12 85 LEU A N 1
ATOM 626 C CA . LEU A 1 85 ? 16.861 -8.758 -24.021 1.00 53.12 85 LEU A CA 1
ATOM 627 C C . LEU A 1 85 ? 17.381 -7.482 -24.709 1.00 53.12 85 LEU A C 1
ATOM 629 O O . LEU A 1 85 ? 17.885 -7.562 -25.831 1.00 53.12 85 LEU A O 1
ATOM 633 N N . SER A 1 86 ? 17.250 -6.318 -24.066 1.00 51.97 86 SER A N 1
ATOM 634 C CA . SER A 1 86 ? 17.770 -5.037 -24.559 1.00 51.97 86 SER A CA 1
ATOM 635 C C . SER A 1 86 ? 19.221 -4.753 -24.140 1.00 51.97 86 SER A C 1
ATOM 637 O O . SER A 1 86 ? 19.827 -3.807 -24.648 1.00 51.97 86 SER A O 1
ATOM 639 N N . GLN A 1 87 ? 19.814 -5.584 -23.272 1.00 53.41 87 GLN A N 1
ATOM 640 C CA . GLN A 1 87 ? 21.251 -5.544 -22.999 1.00 53.41 87 GLN A CA 1
ATOM 641 C C . GLN A 1 87 ? 22.026 -6.259 -24.121 1.00 53.41 87 GLN A C 1
ATOM 643 O O . GLN A 1 87 ? 21.591 -7.311 -24.600 1.00 53.41 87 GLN A O 1
ATOM 648 N N . PRO A 1 88 ? 23.177 -5.726 -24.578 1.00 48.31 88 PRO A N 1
ATOM 649 C CA . PRO A 1 88 ? 23.984 -6.409 -25.579 1.00 48.31 88 PRO A CA 1
ATOM 650 C C . PRO A 1 88 ? 24.434 -7.757 -25.012 1.00 48.31 88 PRO A C 1
ATOM 652 O O . PRO A 1 88 ? 25.123 -7.804 -23.994 1.00 48.31 88 PRO A O 1
ATOM 655 N N . ARG A 1 89 ? 24.049 -8.860 -25.668 1.00 51.59 89 ARG A N 1
ATOM 656 C CA . ARG A 1 89 ? 24.583 -10.185 -25.331 1.00 51.59 89 ARG A CA 1
ATOM 657 C C . ARG A 1 89 ? 26.104 -10.108 -25.454 1.00 51.59 89 ARG A C 1
ATOM 659 O O . ARG A 1 89 ? 26.607 -9.872 -26.553 1.00 51.59 89 ARG A O 1
ATOM 666 N N . ALA A 1 90 ? 26.818 -10.267 -24.342 1.00 50.31 90 ALA A N 1
ATOM 667 C CA . ALA A 1 90 ? 28.257 -10.471 -24.387 1.00 50.31 90 ALA A CA 1
ATOM 668 C C . ALA A 1 90 ? 28.527 -11.714 -25.252 1.00 50.31 90 ALA A C 1
ATOM 670 O O . ALA A 1 90 ? 27.920 -12.763 -25.021 1.00 50.31 90 ALA A O 1
ATOM 671 N N . GLN A 1 91 ? 29.344 -11.534 -26.294 1.00 43.66 91 GLN A N 1
ATOM 672 C CA . GLN A 1 91 ? 29.846 -12.610 -27.152 1.00 43.66 91 GLN A CA 1
ATOM 673 C C . GLN A 1 91 ? 30.849 -13.475 -26.395 1.00 43.66 91 GLN A C 1
ATOM 675 O O . GLN A 1 91 ? 31.632 -12.896 -25.606 1.00 43.66 91 GLN A O 1
#

Foldseek 3Di:
DQKDADPPPGMQGDDPDPLVRVLVSVVVVVVVVVQVVCVVVVNNPPDDDQDPVRVVVPPDCPPVPSVVVSCVVCPPPVVVVVVVVPDPPDD

Radius of gyration: 17.81 Å; chains: 1; bounding box: 47×28×48 Å

pLDDT: mean 88.04, std 13.61, range [43.66, 97.94]